Protein AF-A0A6V7HPB5-F1 (afdb_monomer_lite)

Organism: NCBI:txid1563983

pLDDT: mean 75.64, std 15.84, range [43.69, 93.5]

Structure (mmCIF, N/CA/C/O backbone):
data_AF-A0A6V7HPB5-F1
#
_entry.id   AF-A0A6V7HPB5-F1
#
loop_
_atom_site.group_PDB
_atom_site.id
_atom_site.type_symbol
_atom_site.label_atom_id
_atom_site.label_alt_id
_atom_site.label_comp_id
_atom_site.label_asym_id
_atom_site.label_entity_id
_atom_site.label_seq_id
_atom_site.pdbx_PDB_ins_code
_atom_site.Cartn_x
_atom_site.Cartn_y
_atom_site.Cartn_z
_atom_site.occupancy
_atom_site.B_iso_or_equiv
_atom_site.auth_seq_id
_atom_site.auth_comp_id
_atom_site.auth_asym_id
_atom_site.auth_atom_id
_atom_site.pdbx_PDB_model_num
ATOM 1 N N . PHE A 1 1 ? -2.504 -0.296 -10.014 1.00 75.88 1 PHE A N 1
ATOM 2 C CA . PHE A 1 1 ? -1.074 0.028 -10.101 1.00 75.88 1 PHE A CA 1
ATOM 3 C C . PHE A 1 1 ? -0.723 0.369 -11.532 1.00 75.88 1 PHE A C 1
ATOM 5 O O . PHE A 1 1 ? -1.236 -0.308 -12.421 1.00 75.88 1 PHE A O 1
ATOM 12 N N . ARG A 1 2 ? 0.068 1.420 -11.774 1.00 85.88 2 ARG A N 1
ATOM 13 C CA . ARG A 1 2 ? 0.468 1.812 -13.142 1.00 85.88 2 ARG A CA 1
ATOM 14 C C . ARG A 1 2 ? 1.759 1.130 -13.616 1.00 85.88 2 ARG A C 1
ATOM 16 O O . ARG A 1 2 ? 2.041 1.161 -14.808 1.00 85.88 2 ARG A O 1
ATOM 23 N N . SER A 1 3 ? 2.500 0.478 -12.715 1.00 81.62 3 SER A N 1
ATOM 24 C CA . SER A 1 3 ? 3.679 -0.340 -13.028 1.00 81.62 3 SER A CA 1
ATOM 25 C C . SER A 1 3 ? 3.874 -1.497 -12.037 1.00 81.62 3 SER A C 1
ATOM 27 O O . SER A 1 3 ? 3.232 -1.564 -10.980 1.00 81.62 3 SER A O 1
ATOM 29 N N . ILE A 1 4 ? 4.778 -2.420 -12.385 1.00 81.12 4 ILE A N 1
ATOM 30 C CA . ILE A 1 4 ? 5.210 -3.515 -11.504 1.00 81.12 4 ILE A CA 1
ATOM 31 C C . ILE A 1 4 ? 5.873 -2.940 -10.252 1.00 81.12 4 ILE A C 1
ATOM 33 O O . ILE A 1 4 ? 5.500 -3.336 -9.153 1.00 81.12 4 ILE A O 1
ATOM 37 N N . ASP A 1 5 ? 6.767 -1.961 -10.408 1.00 83.00 5 ASP A N 1
ATOM 38 C CA . ASP A 1 5 ? 7.476 -1.327 -9.292 1.00 83.00 5 ASP A CA 1
ATOM 39 C C . ASP A 1 5 ? 6.514 -0.672 -8.297 1.00 83.00 5 ASP A C 1
ATOM 41 O O . ASP A 1 5 ? 6.648 -0.856 -7.089 1.00 83.00 5 ASP A O 1
ATOM 45 N N . GLU A 1 6 ? 5.485 0.021 -8.797 1.00 84.81 6 GLU A N 1
ATOM 46 C CA . GLU A 1 6 ? 4.437 0.620 -7.961 1.00 84.81 6 GLU A CA 1
ATOM 47 C C . GLU A 1 6 ? 3.661 -0.461 -7.186 1.00 84.81 6 GLU A C 1
ATOM 49 O O . GLU A 1 6 ? 3.348 -0.293 -6.009 1.00 84.81 6 GLU A O 1
ATOM 54 N N . THR A 1 7 ? 3.397 -1.608 -7.825 1.00 83.12 7 THR A N 1
ATOM 55 C CA . THR A 1 7 ? 2.747 -2.759 -7.174 1.00 83.12 7 THR A CA 1
ATOM 56 C C . THR A 1 7 ? 3.639 -3.378 -6.098 1.00 83.12 7 THR A C 1
ATOM 58 O O . THR A 1 7 ? 3.153 -3.748 -5.031 1.00 83.12 7 THR A O 1
ATOM 61 N N . THR A 1 8 ? 4.941 -3.495 -6.365 1.00 84.81 8 THR A N 1
ATOM 62 C CA . THR A 1 8 ? 5.928 -4.040 -5.426 1.00 84.81 8 THR A CA 1
ATOM 63 C C . THR A 1 8 ? 6.064 -3.144 -4.200 1.00 84.81 8 THR A C 1
ATOM 65 O O . THR A 1 8 ? 6.012 -3.637 -3.077 1.00 84.81 8 THR A O 1
ATOM 68 N N . GLN A 1 9 ? 6.153 -1.826 -4.391 1.00 85.75 9 GLN A N 1
ATOM 69 C CA . GLN A 1 9 ? 6.193 -0.867 -3.283 1.00 85.75 9 GLN A CA 1
ATOM 70 C C . GLN A 1 9 ? 4.929 -0.932 -2.420 1.00 85.75 9 GLN A C 1
ATOM 72 O O . GLN A 1 9 ? 5.007 -0.824 -1.198 1.00 85.75 9 GLN A O 1
ATOM 77 N N . ALA A 1 10 ? 3.767 -1.171 -3.029 1.00 85.31 10 ALA A N 1
ATOM 78 C CA . ALA A 1 10 ? 2.513 -1.267 -2.294 1.00 85.31 10 ALA A CA 1
ATOM 79 C C . ALA A 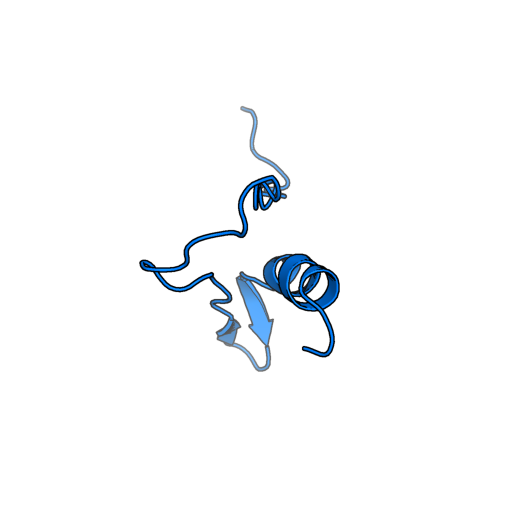1 10 ? 2.424 -2.475 -1.345 1.00 85.31 10 ALA A C 1
ATOM 81 O O . ALA A 1 10 ? 1.646 -2.432 -0.392 1.00 85.31 10 ALA A O 1
ATOM 82 N N . MET A 1 11 ? 3.237 -3.521 -1.544 1.00 87.62 11 MET A N 1
ATOM 83 C CA . MET A 1 11 ? 3.326 -4.652 -0.607 1.00 87.62 11 MET A CA 1
ATOM 84 C C . MET A 1 11 ? 3.855 -4.228 0.771 1.00 87.62 11 MET A C 1
ATOM 86 O O . MET A 1 11 ? 3.576 -4.900 1.757 1.00 87.62 11 MET A O 1
ATOM 90 N N . ALA A 1 12 ? 4.552 -3.089 0.875 1.00 85.56 12 ALA A N 1
ATOM 91 C CA . ALA A 1 12 ? 4.997 -2.540 2.158 1.00 85.56 12 ALA A CA 1
ATOM 92 C C . ALA A 1 12 ? 3.838 -2.082 3.064 1.00 85.56 12 ALA A C 1
ATOM 94 O O . ALA A 1 12 ? 4.040 -1.874 4.257 1.00 85.56 12 ALA A O 1
ATOM 95 N N . PHE A 1 13 ? 2.629 -1.926 2.512 1.00 87.69 13 PHE A N 1
ATOM 96 C CA . PHE A 1 13 ? 1.422 -1.614 3.277 1.00 87.69 13 PHE A CA 1
ATOM 97 C C . PHE A 1 13 ? 0.691 -2.869 3.786 1.00 87.69 13 PHE A C 1
ATOM 99 O O . PHE A 1 13 ? -0.396 -2.755 4.356 1.00 87.69 13 PHE A O 1
ATOM 106 N N . ASP A 1 14 ? 1.249 -4.067 3.596 1.00 89.00 14 ASP A N 1
ATOM 107 C CA . ASP A 1 14 ? 0.750 -5.260 4.279 1.00 89.00 14 ASP A CA 1
ATOM 108 C C . ASP A 1 14 ? 0.819 -5.065 5.801 1.00 89.00 14 ASP A C 1
ATOM 110 O O . ASP A 1 14 ? 1.822 -4.606 6.346 1.00 89.00 14 ASP A O 1
ATOM 114 N N . GLY A 1 15 ? -0.269 -5.373 6.502 1.00 87.88 15 GLY A N 1
ATOM 115 C CA . GLY A 1 15 ? -0.349 -5.246 7.955 1.00 87.88 15 GLY A CA 1
ATOM 116 C C . GLY A 1 15 ? -0.650 -3.845 8.498 1.00 87.88 15 GLY A C 1
ATOM 117 O O . GLY A 1 15 ? -0.827 -3.719 9.713 1.00 87.88 15 GLY A O 1
ATOM 118 N N . ILE A 1 16 ? -0.779 -2.798 7.667 1.00 93.06 16 ILE A N 1
ATOM 119 C CA . ILE A 1 16 ? -1.166 -1.471 8.182 1.00 93.06 16 ILE A CA 1
ATOM 120 C C . ILE A 1 16 ? -2.592 -1.487 8.737 1.00 93.06 16 ILE A C 1
ATOM 122 O O . ILE A 1 16 ? -3.472 -2.178 8.219 1.00 93.06 16 ILE A O 1
ATOM 126 N N . ASN A 1 17 ? -2.839 -0.679 9.770 1.00 92.56 17 ASN A N 1
ATOM 127 C CA . ASN A 1 17 ? -4.184 -0.470 10.290 1.00 92.56 17 ASN A CA 1
ATOM 128 C C . ASN A 1 17 ? -4.914 0.573 9.438 1.00 92.56 17 ASN A C 1
ATOM 130 O O . ASN A 1 17 ? -4.543 1.747 9.407 1.00 92.56 17 ASN A O 1
ATOM 134 N N . PHE A 1 18 ? -5.972 0.140 8.767 1.00 89.44 18 PHE A N 1
ATOM 135 C CA . PHE A 1 18 ? -6.860 0.994 8.004 1.00 89.44 18 PHE A CA 1
ATOM 136 C C . PHE A 1 18 ? -8.281 0.862 8.549 1.00 89.44 18 PHE A C 1
ATOM 138 O O . PHE A 1 18 ? -8.878 -0.212 8.522 1.00 89.44 18 PHE A O 1
ATOM 145 N N . LYS A 1 19 ? -8.832 1.970 9.062 1.00 93.31 19 LYS A N 1
ATOM 146 C CA . LYS A 1 19 ? -10.178 2.022 9.669 1.00 93.31 19 LYS A CA 1
ATOM 147 C C . LYS A 1 19 ? -10.403 0.983 10.784 1.00 93.31 19 LYS A C 1
ATOM 149 O O . LYS A 1 19 ? -11.501 0.456 10.926 1.00 93.31 19 LYS A O 1
ATOM 154 N N . GLY A 1 20 ? -9.374 0.683 11.575 1.00 93.19 20 GLY A N 1
ATOM 155 C CA . GLY A 1 20 ? -9.463 -0.291 12.666 1.00 93.19 20 GLY A CA 1
ATOM 156 C C . GLY A 1 20 ? -9.273 -1.747 12.233 1.00 93.19 20 GLY A C 1
ATOM 157 O O . GLY A 1 20 ? -9.379 -2.631 13.078 1.00 93.19 20 GLY A O 1
ATOM 158 N N . GLN A 1 21 ? -8.976 -2.017 10.957 1.00 93.50 21 GLN A N 1
ATOM 159 C CA . GLN A 1 21 ? -8.678 -3.358 10.450 1.00 93.50 21 GLN A CA 1
ATOM 160 C C . GLN A 1 21 ? -7.276 -3.420 9.847 1.00 93.50 21 GLN A C 1
ATOM 162 O O . GLN A 1 21 ? -6.840 -2.489 9.175 1.00 93.50 21 GLN A O 1
ATOM 167 N N . SER A 1 22 ? -6.564 -4.523 10.076 1.00 93.44 22 SER A N 1
ATOM 168 C CA . SER A 1 22 ? -5.278 -4.767 9.429 1.00 93.44 22 SER A CA 1
ATOM 169 C C . SER A 1 22 ? -5.481 -5.202 7.981 1.00 93.44 22 SER A C 1
ATOM 171 O O . SER A 1 22 ? -6.237 -6.134 7.689 1.00 93.44 22 SER A O 1
ATOM 173 N N . LEU A 1 23 ? -4.802 -4.521 7.062 1.00 92.00 23 LEU A N 1
ATOM 174 C CA . LEU A 1 23 ? -4.809 -4.902 5.655 1.00 92.00 23 LEU A CA 1
ATOM 175 C C . LEU A 1 23 ? -3.927 -6.131 5.427 1.00 92.00 23 LEU A C 1
ATOM 177 O O . LEU A 1 23 ? -2.917 -6.314 6.100 1.00 92.00 23 LEU A O 1
ATOM 181 N N . LYS A 1 24 ? -4.323 -6.968 4.463 1.00 89.81 24 LYS A N 1
ATOM 182 C CA . LYS A 1 24 ? -3.554 -8.130 4.001 1.00 89.81 24 LYS A CA 1
ATOM 183 C C . LYS A 1 24 ? -3.242 -7.959 2.522 1.00 89.81 24 LYS A C 1
ATOM 185 O O . LYS A 1 24 ? -4.079 -8.270 1.676 1.00 89.81 24 LYS A O 1
ATOM 190 N N . ILE A 1 25 ? -2.069 -7.427 2.216 1.00 87.81 25 ILE A N 1
ATOM 191 C CA . ILE A 1 25 ? -1.615 -7.147 0.855 1.00 87.81 25 ILE A CA 1
ATOM 192 C C . ILE A 1 25 ? -0.521 -8.154 0.528 1.00 87.81 25 ILE A C 1
ATOM 194 O O . ILE A 1 25 ? 0.585 -8.088 1.047 1.00 87.81 25 ILE A O 1
ATOM 198 N N . ARG A 1 26 ? -0.844 -9.130 -0.320 1.00 85.75 26 ARG A N 1
ATOM 199 C CA . ARG A 1 26 ? 0.087 -10.187 -0.723 1.00 85.75 26 ARG A CA 1
ATOM 200 C C . ARG A 1 26 ? -0.065 -10.479 -2.206 1.00 85.75 26 ARG A C 1
ATOM 202 O O . ARG A 1 26 ? -1.125 -10.248 -2.789 1.00 85.75 26 ARG A O 1
ATOM 209 N N . ARG A 1 27 ? 0.990 -11.020 -2.813 1.00 82.75 27 ARG A N 1
ATOM 210 C CA . ARG A 1 27 ? 0.898 -11.625 -4.145 1.00 82.75 27 ARG A CA 1
ATOM 211 C C . ARG A 1 27 ? -0.023 -12.858 -4.082 1.00 82.75 27 ARG A C 1
ATOM 213 O O . ARG A 1 27 ? 0.003 -13.567 -3.071 1.00 82.75 27 ARG A O 1
ATOM 220 N N . PRO A 1 28 ? -0.820 -13.128 -5.131 1.00 84.06 28 PRO A N 1
ATOM 221 C CA . PRO A 1 28 ? -1.511 -14.406 -5.286 1.00 84.06 28 PRO A CA 1
ATOM 222 C C . PRO A 1 28 ? -0.542 -15.589 -5.183 1.00 84.06 28 PRO A C 1
ATOM 224 O O . PRO A 1 28 ? 0.636 -15.462 -5.519 1.00 84.06 28 PRO A O 1
ATOM 227 N N . HIS A 1 29 ? -1.031 -16.741 -4.719 1.00 80.56 29 HIS A N 1
ATOM 228 C CA . HIS A 1 29 ? -0.195 -17.932 -4.516 1.00 80.56 29 HIS A CA 1
ATOM 229 C C . HIS A 1 29 ? 0.394 -18.485 -5.827 1.00 80.56 29 HIS A C 1
ATOM 231 O O . HIS A 1 29 ? 1.440 -19.122 -5.823 1.00 80.56 29 HIS A O 1
ATOM 237 N N . ASP A 1 30 ? -0.268 -18.212 -6.944 1.00 82.62 30 ASP A N 1
ATOM 238 C CA . ASP A 1 30 ? 0.080 -18.600 -8.308 1.00 82.62 30 ASP A CA 1
ATOM 239 C C . ASP A 1 30 ? 0.835 -17.502 -9.081 1.00 82.62 30 ASP A C 1
ATOM 241 O O . ASP A 1 30 ? 1.053 -17.623 -10.286 1.00 82.62 30 ASP A O 1
ATOM 245 N N . TYR A 1 31 ? 1.254 -16.424 -8.408 1.00 82.12 31 TYR A N 1
ATOM 246 C CA . TYR A 1 31 ? 2.005 -15.349 -9.048 1.00 82.12 31 TYR A CA 1
ATOM 247 C C . TYR A 1 31 ? 3.374 -15.839 -9.539 1.00 82.12 31 TYR A C 1
ATOM 249 O O . TYR A 1 31 ? 4.250 -16.187 -8.748 1.00 82.12 31 TYR A O 1
ATOM 257 N N . GLN A 1 32 ? 3.571 -15.804 -10.857 1.00 81.12 32 GLN A N 1
ATOM 258 C CA . GLN A 1 32 ? 4.858 -16.057 -11.495 1.00 81.12 32 GLN A CA 1
ATOM 259 C C . GLN A 1 32 ? 5.546 -14.720 -11.789 1.00 81.12 32 GLN A C 1
ATOM 261 O O . GLN A 1 32 ? 5.064 -13.964 -12.638 1.00 81.12 32 GLN A O 1
ATOM 266 N N . PRO A 1 33 ? 6.651 -14.387 -11.099 1.00 71.25 33 PRO A N 1
ATOM 267 C CA . PRO A 1 33 ? 7.394 -13.182 -11.418 1.00 71.25 33 PRO A CA 1
ATOM 268 C C . PRO A 1 33 ? 8.018 -13.302 -12.812 1.00 71.25 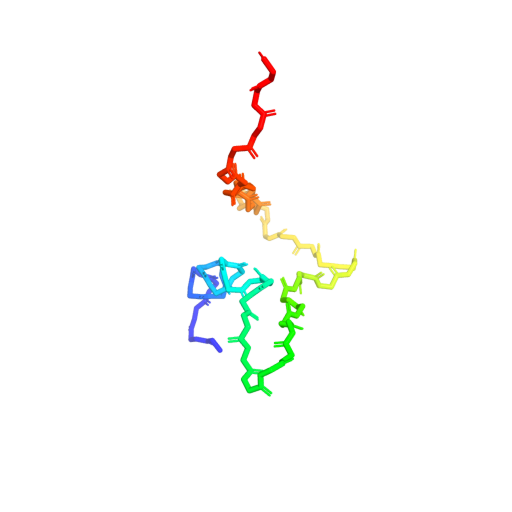33 PRO A C 1
ATOM 270 O O . PRO A 1 33 ? 8.383 -14.391 -13.261 1.00 71.25 33 PRO A O 1
ATOM 273 N N . MET A 1 34 ? 8.157 -12.168 -13.499 1.00 74.06 34 MET A N 1
ATOM 274 C CA . MET A 1 34 ? 8.847 -12.125 -14.787 1.00 74.06 34 MET A CA 1
ATOM 275 C C . MET A 1 34 ? 10.277 -12.677 -14.648 1.00 74.06 34 MET A C 1
ATOM 277 O O . MET A 1 34 ? 10.955 -12.354 -13.667 1.00 74.06 34 MET A O 1
ATOM 281 N N . PRO A 1 35 ? 10.770 -13.469 -15.619 1.00 68.69 35 PRO A N 1
ATOM 282 C CA . PRO A 1 35 ? 12.142 -13.963 -15.603 1.00 68.69 35 PRO A CA 1
ATOM 283 C C . PRO A 1 35 ? 13.138 -12.801 -15.461 1.00 68.69 35 PRO A C 1
ATOM 285 O O . PRO A 1 35 ? 13.134 -11.879 -16.272 1.00 68.69 35 PRO A O 1
ATOM 288 N N . GLY A 1 36 ? 13.970 -12.829 -14.416 1.00 66.19 36 GLY A N 1
ATOM 289 C CA . GLY A 1 36 ? 14.934 -11.763 -14.099 1.00 66.19 36 GLY A CA 1
ATOM 290 C C . GLY A 1 36 ? 14.455 -10.718 -13.081 1.00 66.19 36 GLY A C 1
ATOM 291 O O . GLY A 1 36 ? 15.284 -9.992 -12.540 1.00 66.19 36 GLY A O 1
ATOM 292 N N . MET A 1 37 ? 13.161 -10.685 -12.744 1.00 64.00 37 MET A N 1
ATOM 293 C CA . MET A 1 37 ? 12.630 -9.925 -11.608 1.00 64.00 37 MET A CA 1
ATOM 294 C C . MET A 1 37 ? 12.478 -10.871 -10.410 1.00 64.00 37 MET A C 1
ATOM 296 O O . MET A 1 37 ? 11.446 -11.513 -10.233 1.00 64.00 37 MET A O 1
ATOM 300 N N . THR A 1 38 ? 13.492 -10.988 -9.554 1.00 57.22 38 THR A N 1
ATOM 301 C CA . THR A 1 38 ? 13.281 -11.584 -8.226 1.00 57.22 38 THR A CA 1
ATOM 302 C C . THR A 1 38 ? 12.430 -10.628 -7.395 1.00 57.22 38 THR A C 1
ATOM 304 O O . THR A 1 38 ? 12.937 -9.634 -6.880 1.00 57.22 38 THR A O 1
ATOM 307 N N . ASP A 1 39 ? 11.132 -10.926 -7.280 1.00 61.72 39 ASP A N 1
ATOM 308 C CA . ASP A 1 39 ? 10.212 -10.335 -6.301 1.00 61.72 39 ASP A CA 1
ATOM 309 C C . ASP A 1 39 ? 10.680 -10.829 -4.923 1.00 61.72 39 ASP A C 1
ATOM 311 O O . ASP A 1 39 ? 10.203 -11.829 -4.396 1.00 61.72 39 ASP A O 1
ATOM 315 N N . ASN A 1 40 ? 11.734 -10.213 -4.391 1.00 52.56 40 ASN A N 1
ATOM 316 C CA . ASN A 1 40 ? 12.092 -10.359 -2.993 1.00 52.56 40 ASN A CA 1
ATOM 317 C C . ASN A 1 40 ? 11.452 -9.163 -2.292 1.00 52.56 40 ASN A C 1
ATOM 319 O O . ASN A 1 40 ? 12.069 -8.094 -2.249 1.00 52.56 40 ASN A O 1
ATOM 323 N N . PRO A 1 41 ? 10.199 -9.275 -1.809 1.00 55.53 41 PRO A N 1
ATOM 324 C CA . PRO A 1 41 ? 9.712 -8.335 -0.828 1.00 55.53 41 PRO A CA 1
ATOM 325 C C . PRO A 1 41 ? 10.578 -8.600 0.393 1.00 55.53 41 PRO A C 1
ATOM 327 O O . PRO A 1 41 ? 10.286 -9.496 1.185 1.00 55.53 41 PRO A O 1
ATOM 330 N N . SER A 1 42 ? 11.697 -7.882 0.490 1.00 47.91 42 SER A N 1
ATOM 331 C CA . SER A 1 42 ? 12.492 -7.803 1.701 1.00 47.91 42 SER A CA 1
ATOM 332 C C . SER A 1 42 ? 11.492 -7.543 2.812 1.00 47.91 42 SER A C 1
ATOM 334 O O . SER A 1 42 ? 10.897 -6.465 2.865 1.00 47.91 42 SER A O 1
ATOM 336 N N . MET A 1 43 ? 11.225 -8.586 3.600 1.00 46.41 43 MET A N 1
ATOM 337 C CA . MET A 1 43 ? 10.421 -8.538 4.804 1.00 46.41 43 MET A CA 1
ATOM 338 C C . MET A 1 43 ? 11.045 -7.437 5.650 1.00 46.41 43 MET A C 1
ATOM 340 O O . MET A 1 43 ? 12.023 -7.659 6.360 1.00 46.41 43 MET A O 1
ATOM 344 N N . ASN A 1 44 ? 10.512 -6.227 5.539 1.00 47.91 44 ASN A N 1
ATOM 345 C CA . ASN A 1 44 ? 10.785 -5.161 6.474 1.00 47.91 44 ASN A CA 1
ATOM 346 C C . ASN A 1 44 ? 9.997 -5.551 7.726 1.00 47.91 44 ASN A C 1
ATOM 348 O O . ASN A 1 44 ? 8.885 -5.085 7.943 1.00 47.91 44 ASN A O 1
ATOM 352 N N . VAL A 1 45 ? 10.535 -6.501 8.491 1.00 48.44 45 VAL A N 1
ATOM 353 C CA . VAL A 1 45 ? 10.134 -6.771 9.869 1.00 48.44 45 VAL A CA 1
ATOM 354 C C . VAL A 1 45 ? 11.060 -5.942 10.759 1.00 48.44 45 VAL A C 1
ATOM 356 O O . VAL A 1 45 ? 12.221 -6.307 10.943 1.00 48.44 45 VAL A O 1
ATOM 359 N N . PRO A 1 46 ? 10.620 -4.792 11.302 1.00 50.72 46 PRO A N 1
ATOM 360 C CA . PRO A 1 46 ? 11.379 -4.112 12.333 1.00 50.72 46 PRO A CA 1
ATOM 361 C C . PRO A 1 46 ? 11.209 -4.898 13.639 1.00 50.72 46 PRO A C 1
ATOM 363 O O . PRO A 1 46 ? 10.157 -4.846 14.266 1.00 50.72 46 PRO A O 1
ATOM 366 N N . GLY A 1 47 ? 12.264 -5.603 14.050 1.00 56.41 47 GLY A N 1
ATOM 367 C CA . GLY A 1 47 ? 12.503 -5.955 15.451 1.00 56.41 47 GLY A CA 1
ATOM 368 C C . GLY A 1 47 ? 11.918 -7.280 15.947 1.00 56.41 47 GLY A C 1
ATOM 369 O O . GLY A 1 47 ? 10.716 -7.435 16.123 1.00 56.41 47 GLY A O 1
ATOM 370 N N . THR A 1 48 ? 12.808 -8.217 16.270 1.00 44.62 48 THR A N 1
ATOM 371 C CA . THR A 1 48 ? 12.981 -8.777 17.628 1.00 44.62 48 THR A CA 1
ATOM 372 C C . THR A 1 48 ? 14.169 -9.744 17.595 1.00 44.62 48 THR A C 1
ATOM 374 O O . THR A 1 48 ? 14.026 -10.939 17.365 1.00 44.62 48 THR A O 1
ATOM 377 N N . VAL A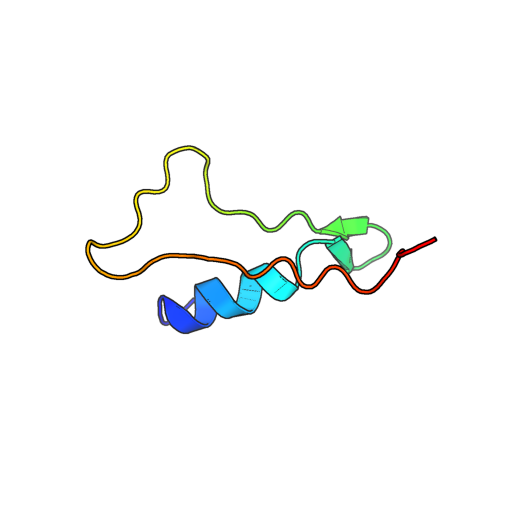 1 49 ? 15.374 -9.198 17.777 1.00 43.69 49 VAL A N 1
ATOM 378 C CA . VAL A 1 49 ? 16.523 -9.989 18.239 1.00 43.69 49 VAL A CA 1
ATOM 379 C C . VAL A 1 49 ? 16.451 -10.028 19.775 1.00 43.69 49 VAL A C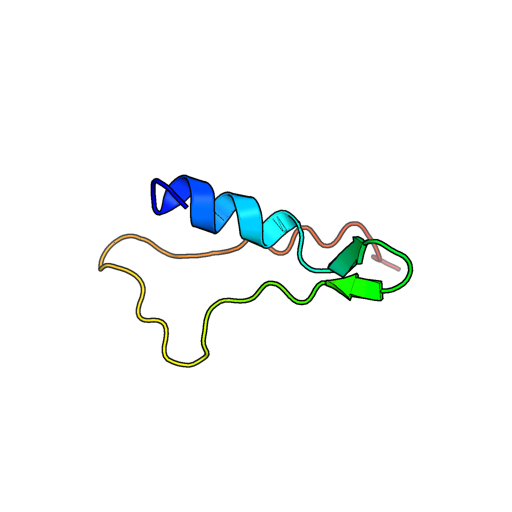 1
ATOM 381 O O . VAL A 1 49 ? 16.267 -8.956 20.359 1.00 43.69 4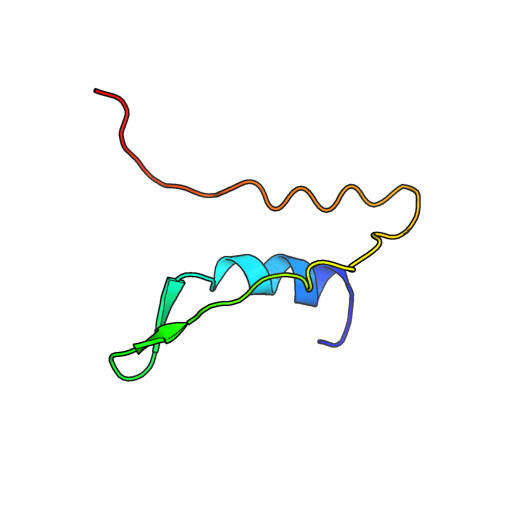9 VAL A O 1
ATOM 384 N N . PRO A 1 50 ? 16.477 -11.206 20.427 1.00 58.75 50 PRO A N 1
ATOM 385 C CA . PRO A 1 50 ? 16.660 -11.300 21.875 1.00 58.75 50 PRO A CA 1
ATOM 386 C C . PRO A 1 50 ? 18.082 -10.912 22.298 1.00 58.75 50 PRO A C 1
ATOM 388 O O . PRO A 1 50 ? 19.011 -11.042 21.465 1.00 58.75 50 PRO A O 1
#

Foldseek 3Di:
DPDPVVLLVCCVQQQPQDPNDGDHRDDPPPDDDDVPDPSPSPPPPPDDDD

Sequence (50 aa):
FRSIDETTQAMAFDGINFK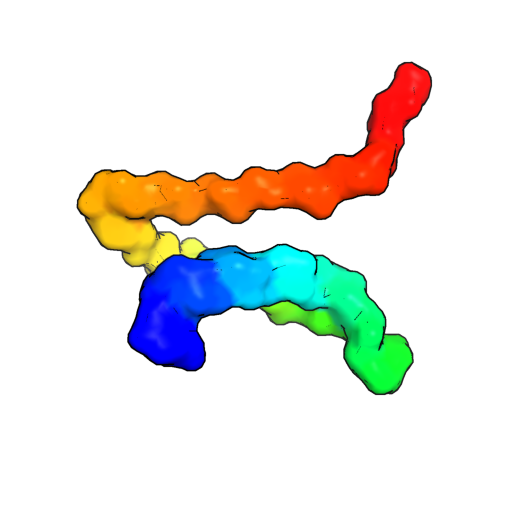GQSLKIRRPHDYQPMPGMTDNPSMNVPGTVP

Radius of gyration: 13.12 Å; chains: 1; bounding box: 27×21×38 Å

InterPro domains:
  IPR012677 Nucleotide-binding alpha-beta plait domain superfamily [G3DSA:3.30.70.330] (1-36)

Secondary structure (DSSP, 8-state):
--SHHHHHHHGGGTT-EETTEE------TT--PPTT--------------